Protein AF-A0A957LK06-F1 (afdb_monomer)

Nearest PDB structures (foldseek):
  6jx6-assembly1_A  TM=2.274E-01  e=1.875E+00  Homo sapiens
  8qz7-assembly1_A  TM=2.251E-01  e=4.698E+00  Homo sapiens
  8gl3-assembly1_A  TM=1.822E-01  e=8.809E+00  synthetic construct

Radius of gyration: 20.09 Å; Cα contacts (8 Å, |Δi|>4): 164; chains: 1; bounding box: 57×34×62 Å

pLDDT: mean 91.62, std 8.19, range [53.94, 98.5]

Structure (mmCIF, N/CA/C/O backbone):
data_AF-A0A957LK06-F1
#
_entry.id   AF-A0A957LK06-F1
#
loop_
_atom_site.group_PDB
_atom_site.id
_atom_site.type_symbol
_atom_site.label_atom_id
_atom_site.label_alt_id
_atom_site.label_comp_id
_atom_site.label_asym_id
_atom_site.label_entity_id
_atom_site.label_seq_id
_atom_site.pdbx_PDB_ins_code
_atom_site.Cartn_x
_atom_site.Cartn_y
_atom_site.Cartn_z
_atom_site.occupancy
_atom_site.B_iso_or_equiv
_atom_site.auth_seq_id
_atom_site.auth_comp_id
_atom_site.auth_asym_id
_atom_site.auth_atom_id
_atom_site.pdbx_PDB_model_num
ATOM 1 N N . MET A 1 1 ? 3.736 1.731 24.552 1.00 55.25 1 MET A N 1
ATOM 2 C CA . MET A 1 1 ? 2.521 2.516 24.231 1.00 55.25 1 MET A CA 1
ATOM 3 C C . MET A 1 1 ? 1.708 1.734 23.212 1.00 55.25 1 MET A C 1
ATOM 5 O O . MET A 1 1 ? 2.313 1.077 22.374 1.00 55.25 1 MET A O 1
ATOM 9 N N . ALA A 1 2 ? 0.376 1.736 23.305 1.00 77.50 2 ALA A N 1
ATOM 10 C CA . ALA A 1 2 ? -0.455 1.126 22.268 1.00 77.50 2 ALA A CA 1
ATOM 11 C C . ALA A 1 2 ? -0.318 1.947 20.977 1.00 77.50 2 ALA A C 1
ATOM 13 O O . ALA A 1 2 ? -0.427 3.169 21.031 1.00 77.50 2 ALA A O 1
ATOM 14 N N . LEU A 1 3 ? -0.066 1.285 19.845 1.00 84.38 3 LEU A N 1
ATOM 15 C CA . LEU A 1 3 ? -0.033 1.947 18.539 1.00 84.38 3 LEU A CA 1
ATOM 16 C C . LEU A 1 3 ? -1.357 2.670 18.274 1.00 84.38 3 LEU A C 1
ATOM 18 O O . LEU A 1 3 ? -2.426 2.168 18.636 1.00 84.38 3 LEU A O 1
ATOM 22 N N . SER A 1 4 ? -1.299 3.818 17.615 1.00 94.06 4 SER A N 1
ATOM 23 C CA . SER A 1 4 ? -2.460 4.507 17.058 1.00 94.06 4 SER A CA 1
ATOM 24 C C . SER A 1 4 ? -2.938 3.829 15.769 1.00 94.06 4 SER A C 1
ATOM 26 O O . SER A 1 4 ? -2.192 3.110 15.099 1.00 94.06 4 SER A O 1
ATOM 28 N N . ASN A 1 5 ? -4.199 4.052 15.389 1.00 95.38 5 ASN A N 1
ATOM 29 C CA . ASN A 1 5 ? -4.748 3.523 14.131 1.00 95.38 5 ASN A CA 1
ATOM 30 C C . ASN A 1 5 ? -3.987 4.048 12.911 1.00 95.38 5 ASN A C 1
ATOM 32 O O . ASN A 1 5 ? -3.728 3.308 11.971 1.00 95.38 5 ASN A O 1
ATOM 36 N N . LYS A 1 6 ? -3.552 5.306 12.965 1.00 95.50 6 LYS A N 1
ATOM 37 C CA . LYS A 1 6 ? -2.752 5.923 11.912 1.00 95.50 6 LYS A CA 1
ATOM 38 C C . LYS A 1 6 ? -1.372 5.280 11.765 1.00 95.50 6 LYS A C 1
ATOM 40 O O . LYS A 1 6 ? -0.919 5.078 10.643 1.00 95.50 6 LYS A O 1
ATOM 45 N N . GLU A 1 7 ? -0.710 4.932 12.867 1.00 96.31 7 GLU A N 1
ATOM 46 C CA . GLU A 1 7 ? 0.561 4.197 12.803 1.00 96.31 7 GLU A CA 1
ATOM 47 C C . GLU A 1 7 ? 0.365 2.783 12.244 1.00 96.31 7 GLU A C 1
ATOM 49 O O . GLU A 1 7 ? 1.199 2.316 11.475 1.00 96.31 7 GLU A O 1
ATOM 54 N N . ARG A 1 8 ? -0.753 2.114 12.569 1.00 96.81 8 ARG A N 1
ATOM 55 C CA . ARG A 1 8 ? -1.106 0.825 11.947 1.00 96.81 8 ARG A CA 1
ATOM 56 C C . ARG A 1 8 ? -1.308 0.963 10.440 1.00 96.81 8 ARG A C 1
ATOM 58 O O . ARG A 1 8 ? -0.746 0.170 9.697 1.00 96.81 8 ARG A O 1
ATOM 65 N N . VAL A 1 9 ? -2.047 1.981 9.996 1.00 97.69 9 VAL A N 1
ATOM 66 C CA . VAL A 1 9 ? -2.239 2.274 8.565 1.00 97.69 9 VAL A CA 1
ATOM 67 C C . VAL A 1 9 ? -0.904 2.560 7.874 1.00 97.69 9 VAL A C 1
ATOM 69 O O . VAL A 1 9 ? -0.673 2.033 6.792 1.00 97.69 9 VAL A O 1
ATOM 72 N N . GLY A 1 10 ? -0.003 3.312 8.514 1.00 97.19 10 GLY A N 1
ATOM 73 C CA . GLY A 1 10 ? 1.354 3.538 8.004 1.00 97.19 10 GLY A CA 1
ATOM 74 C C . GLY A 1 10 ? 2.096 2.226 7.751 1.00 97.19 10 GLY A C 1
ATOM 75 O O . GLY A 1 10 ? 2.516 1.972 6.630 1.00 97.19 10 GLY A O 1
ATOM 76 N N . ARG A 1 11 ? 2.122 1.329 8.746 1.00 97.75 11 ARG A N 1
ATOM 77 C CA . ARG A 1 11 ? 2.740 -0.001 8.601 1.00 97.75 11 ARG A CA 1
ATOM 78 C C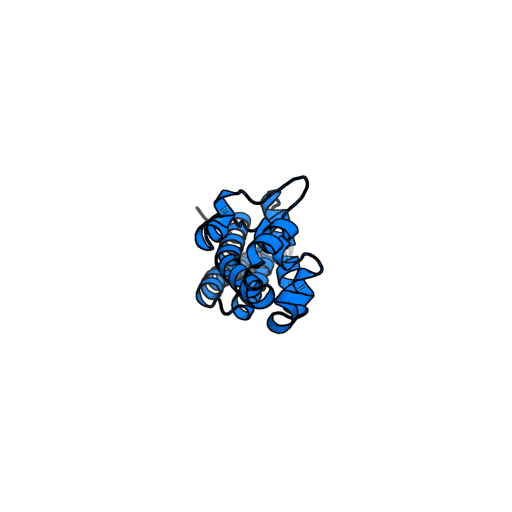 . ARG A 1 11 ? 2.123 -0.824 7.471 1.00 97.75 11 ARG A C 1
ATOM 80 O O . ARG A 1 11 ? 2.847 -1.499 6.752 1.00 97.75 11 ARG A O 1
ATOM 87 N N . VAL A 1 12 ? 0.800 -0.772 7.301 1.00 98.19 12 VAL A N 1
ATOM 88 C CA . VAL A 1 12 ? 0.122 -1.456 6.186 1.00 98.19 12 VAL A CA 1
ATOM 89 C C . VAL A 1 12 ? 0.590 -0.896 4.840 1.00 98.19 12 VAL A C 1
ATOM 91 O O . VAL A 1 12 ? 0.920 -1.668 3.943 1.00 98.19 12 VAL A O 1
ATOM 94 N N . ILE A 1 13 ? 0.652 0.431 4.697 1.00 97.94 13 ILE A N 1
ATOM 95 C CA . ILE A 1 13 ? 1.128 1.090 3.471 1.00 97.94 13 ILE A CA 1
ATOM 96 C C . ILE A 1 13 ? 2.588 0.722 3.187 1.00 97.94 13 ILE A C 1
ATOM 98 O O . ILE A 1 13 ? 2.926 0.456 2.031 1.00 97.94 13 ILE A O 1
ATOM 102 N N . ASP A 1 14 ? 3.431 0.657 4.217 1.00 97.19 1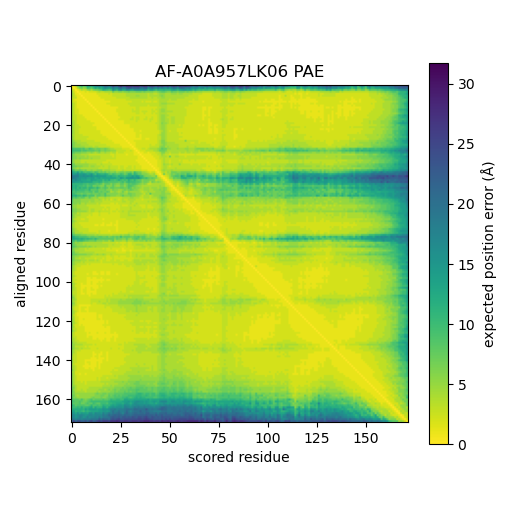4 ASP A N 1
ATOM 103 C CA . ASP A 1 14 ? 4.837 0.272 4.083 1.00 97.19 14 ASP A CA 1
ATOM 104 C C . ASP A 1 14 ? 4.960 -1.153 3.523 1.00 97.19 14 ASP A C 1
ATOM 106 O O . ASP A 1 14 ? 5.622 -1.352 2.505 1.00 97.19 14 ASP A O 1
ATOM 110 N N . ARG A 1 15 ? 4.230 -2.130 4.084 1.00 98.00 15 ARG A N 1
ATOM 111 C CA . ARG A 1 15 ? 4.237 -3.524 3.589 1.00 98.00 15 ARG A CA 1
ATOM 112 C C . ARG A 1 15 ? 3.702 -3.670 2.175 1.00 98.00 15 ARG A C 1
ATOM 114 O O . ARG A 1 15 ? 4.265 -4.408 1.370 1.00 98.00 15 ARG A O 1
ATOM 121 N N . VAL A 1 16 ? 2.638 -2.941 1.848 1.00 97.62 16 VAL A N 1
ATOM 122 C CA . VAL A 1 16 ? 2.119 -2.895 0.476 1.00 97.62 16 VAL A CA 1
ATOM 123 C C . VAL A 1 16 ? 3.177 -2.348 -0.477 1.00 97.62 16 VAL A C 1
ATOM 125 O O . VAL A 1 16 ? 3.375 -2.907 -1.550 1.00 97.62 16 VAL A O 1
ATOM 128 N N . THR A 1 17 ? 3.886 -1.291 -0.088 1.00 96.62 17 THR A N 1
ATOM 129 C CA . THR A 1 17 ? 4.923 -0.673 -0.924 1.00 96.62 17 THR A CA 1
ATOM 130 C C . THR A 1 17 ? 6.105 -1.619 -1.130 1.00 96.62 17 THR A C 1
ATOM 132 O O . THR A 1 17 ? 6.517 -1.827 -2.270 1.00 96.62 17 THR A O 1
ATOM 135 N N . GLU A 1 18 ? 6.594 -2.254 -0.062 1.00 96.06 18 GLU A N 1
ATOM 136 C CA . GLU A 1 18 ? 7.675 -3.249 -0.112 1.00 96.06 18 GLU A CA 1
ATOM 137 C C . GLU A 1 18 ? 7.376 -4.383 -1.105 1.00 96.06 18 GLU A C 1
ATOM 139 O O . GLU A 1 18 ? 8.256 -4.778 -1.870 1.00 96.06 18 GLU A O 1
ATOM 144 N N . ALA A 1 19 ? 6.131 -4.866 -1.148 1.00 96.88 19 ALA A N 1
ATOM 145 C CA . ALA A 1 19 ? 5.715 -5.914 -2.077 1.00 96.88 19 ALA A CA 1
ATOM 146 C C . ALA A 1 19 ? 5.423 -5.400 -3.500 1.00 96.88 19 ALA A C 1
ATOM 148 O O . ALA A 1 19 ? 5.703 -6.088 -4.488 1.00 96.88 19 ALA A O 1
ATOM 149 N N . LEU A 1 20 ? 4.855 -4.196 -3.633 1.00 96.25 20 LEU A N 1
ATOM 150 C CA . LEU A 1 20 ? 4.485 -3.624 -4.928 1.00 96.25 20 LEU A CA 1
ATOM 151 C C . LEU A 1 20 ? 5.698 -3.216 -5.757 1.00 96.25 20 LEU A C 1
ATOM 153 O O . LEU A 1 20 ? 5.688 -3.427 -6.965 1.00 96.25 20 LEU A O 1
ATOM 157 N N . VAL A 1 21 ? 6.740 -2.657 -5.146 1.00 96.06 21 VAL A N 1
ATOM 158 C CA . VAL A 1 21 ? 7.932 -2.181 -5.865 1.00 96.06 21 VAL A CA 1
ATOM 159 C C . VAL A 1 21 ? 8.558 -3.262 -6.767 1.00 96.06 21 VAL A C 1
ATOM 161 O O . VAL A 1 21 ? 8.643 -3.041 -7.981 1.00 96.06 21 VAL A O 1
ATOM 164 N N . PRO A 1 22 ? 8.948 -4.451 -6.262 1.00 95.62 22 PRO A N 1
ATOM 165 C CA . PRO A 1 22 ? 9.512 -5.500 -7.112 1.00 95.62 22 PRO A CA 1
ATOM 166 C C . PRO A 1 22 ? 8.488 -6.060 -8.110 1.00 95.62 22 PRO A C 1
ATOM 168 O O . PRO A 1 22 ? 8.855 -6.413 -9.233 1.00 95.62 22 PRO A O 1
ATOM 171 N N . PHE A 1 23 ? 7.202 -6.109 -7.740 1.00 96.12 23 PHE A N 1
ATOM 172 C CA . PHE A 1 23 ? 6.126 -6.513 -8.644 1.00 96.12 23 PHE A CA 1
ATOM 173 C C . PHE A 1 23 ? 6.026 -5.570 -9.853 1.00 96.12 23 PHE A C 1
ATOM 175 O O . PHE A 1 23 ? 6.066 -6.030 -10.993 1.00 96.12 23 PHE A O 1
ATOM 182 N N . ILE A 1 24 ? 5.970 -4.259 -9.616 1.00 95.44 24 ILE A N 1
ATOM 183 C CA . ILE A 1 24 ? 5.871 -3.222 -10.647 1.00 95.44 24 ILE A CA 1
ATOM 184 C C . ILE A 1 24 ? 7.070 -3.303 -11.592 1.00 95.44 24 ILE A C 1
ATOM 186 O O . ILE A 1 24 ? 6.876 -3.415 -12.801 1.00 95.44 24 ILE A O 1
ATOM 190 N N . ILE A 1 25 ? 8.299 -3.318 -11.063 1.00 94.56 25 ILE A N 1
ATOM 191 C CA . ILE A 1 25 ? 9.522 -3.380 -11.883 1.00 94.56 25 ILE A CA 1
ATOM 192 C C . ILE A 1 25 ? 9.500 -4.614 -12.793 1.00 94.56 25 ILE A C 1
ATOM 194 O O . ILE A 1 25 ? 9.776 -4.515 -13.993 1.00 94.56 25 ILE A O 1
ATOM 198 N N . ARG A 1 26 ? 9.108 -5.774 -12.251 1.00 95.06 26 ARG A N 1
ATOM 199 C CA . ARG A 1 26 ? 8.993 -7.023 -13.010 1.00 95.06 26 ARG A CA 1
ATOM 200 C C . ARG A 1 26 ? 7.962 -6.928 -14.134 1.00 95.06 26 ARG A C 1
ATOM 202 O O . ARG A 1 26 ? 8.264 -7.342 -15.254 1.00 95.06 26 ARG A O 1
ATOM 209 N N . GLU A 1 27 ? 6.760 -6.416 -13.865 1.00 94.75 27 GLU A N 1
ATOM 210 C CA . GLU A 1 27 ? 5.710 -6.318 -14.889 1.00 94.75 27 GLU A CA 1
ATOM 211 C C . GLU A 1 27 ? 6.063 -5.296 -15.978 1.00 94.75 27 GLU A C 1
ATOM 213 O O . GLU A 1 27 ? 5.935 -5.596 -17.166 1.00 94.75 27 GLU A O 1
ATOM 218 N N . TYR A 1 28 ? 6.610 -4.137 -15.602 1.00 94.19 28 TYR A N 1
ATOM 219 C CA . TYR A 1 28 ? 7.091 -3.138 -16.559 1.00 94.19 28 TYR A CA 1
ATOM 220 C C . TYR A 1 28 ? 8.184 -3.704 -17.468 1.00 94.19 28 TYR A C 1
ATOM 222 O O . TYR A 1 28 ? 8.134 -3.532 -18.688 1.00 94.19 28 TYR A O 1
ATOM 230 N N . ARG A 1 29 ? 9.154 -4.428 -16.898 1.00 93.94 29 ARG A N 1
ATOM 231 C CA . ARG A 1 29 ? 10.213 -5.102 -17.659 1.00 93.94 29 ARG A CA 1
ATOM 232 C C . ARG A 1 29 ? 9.648 -6.166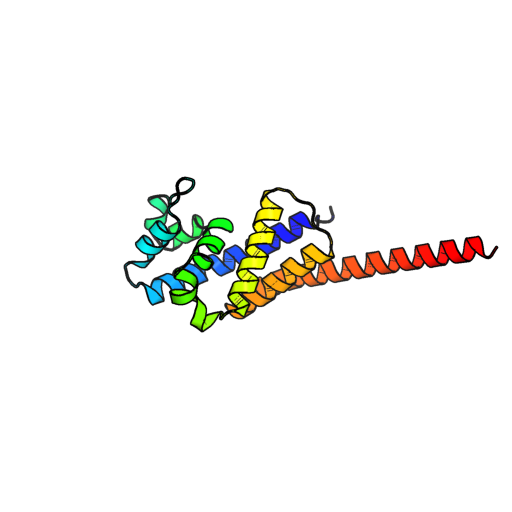 -18.599 1.00 93.94 29 ARG A C 1
ATOM 234 O O . ARG A 1 29 ? 10.123 -6.285 -19.727 1.00 93.94 29 ARG A O 1
ATOM 241 N N . LYS A 1 30 ? 8.634 -6.920 -18.166 1.00 94.25 30 LYS A N 1
ATOM 242 C CA . LYS A 1 30 ? 7.983 -7.952 -18.985 1.00 94.25 30 LYS A CA 1
ATOM 243 C C . LYS A 1 30 ? 7.308 -7.359 -20.225 1.00 94.25 30 LYS A C 1
ATOM 245 O O . LYS A 1 30 ? 7.428 -7.940 -21.299 1.00 94.25 30 LYS A O 1
ATOM 250 N N . VAL A 1 31 ? 6.626 -6.221 -20.088 1.00 93.62 31 VAL A N 1
ATOM 251 C CA . VAL A 1 31 ? 5.871 -5.592 -21.187 1.00 93.62 31 VAL A CA 1
ATOM 252 C C . VAL A 1 31 ? 6.761 -4.726 -22.085 1.00 93.62 31 VAL A C 1
ATOM 254 O O . VAL A 1 31 ? 6.658 -4.792 -23.308 1.00 93.62 31 VAL A O 1
ATOM 257 N N . HIS A 1 32 ? 7.666 -3.932 -21.507 1.00 91.81 32 HIS A N 1
ATOM 258 C CA . HIS A 1 32 ? 8.445 -2.931 -22.249 1.00 91.81 32 HIS A CA 1
ATOM 259 C C . HIS A 1 32 ? 9.892 -3.349 -22.559 1.00 91.81 32 HIS A C 1
ATOM 261 O O . HIS A 1 32 ? 10.609 -2.633 -23.272 1.00 91.81 32 HIS A O 1
ATOM 267 N N . GLY A 1 33 ? 10.342 -4.506 -22.065 1.00 92.31 33 GLY A N 1
ATOM 268 C CA . GLY A 1 33 ? 11.677 -5.037 -22.328 1.00 92.31 33 GLY A CA 1
ATOM 269 C C . GLY A 1 33 ? 12.763 -4.079 -21.846 1.00 92.31 33 GLY A C 1
ATOM 270 O O . GLY A 1 33 ? 12.749 -3.653 -20.700 1.00 92.31 33 GLY A O 1
ATOM 271 N N . LYS A 1 34 ? 13.702 -3.706 -22.725 1.00 90.25 34 LYS A N 1
ATOM 272 C CA . LYS A 1 34 ? 14.830 -2.814 -22.386 1.00 90.25 34 LYS A CA 1
ATOM 273 C C . LYS A 1 34 ? 14.422 -1.364 -22.087 1.00 90.25 34 LYS A C 1
ATOM 275 O O . LYS A 1 34 ? 15.171 -0.673 -21.412 1.00 90.25 34 LYS A O 1
ATOM 280 N N . ARG A 1 35 ? 13.252 -0.919 -22.559 1.00 91.00 35 ARG A N 1
ATOM 281 C CA . ARG A 1 35 ? 12.768 0.470 -22.413 1.00 91.00 35 ARG A CA 1
ATOM 282 C C . ARG A 1 35 ? 11.977 0.710 -21.129 1.00 91.00 35 ARG A C 1
ATOM 284 O O . ARG A 1 35 ? 11.424 1.784 -20.941 1.00 91.00 35 ARG A O 1
ATOM 291 N N . TYR A 1 36 ? 11.864 -0.293 -20.261 1.00 91.56 36 TYR A N 1
ATOM 292 C CA . TYR A 1 36 ? 11.000 -0.205 -19.086 1.00 91.56 36 TYR A CA 1
ATOM 293 C C . TYR A 1 36 ? 11.375 0.958 -18.151 1.00 91.56 36 TYR A C 1
ATOM 295 O O . TYR A 1 36 ? 10.478 1.614 -17.635 1.00 91.56 36 TYR A O 1
ATOM 303 N N . MET A 1 37 ? 12.671 1.258 -18.000 1.00 89.75 37 MET A N 1
ATOM 304 C CA . MET A 1 37 ? 13.157 2.404 -17.220 1.00 89.75 37 MET A CA 1
ATOM 305 C C . MET A 1 37 ? 12.680 3.738 -17.799 1.00 89.75 37 MET A C 1
ATOM 307 O O . MET A 1 37 ? 12.162 4.567 -17.057 1.00 89.75 37 MET A O 1
ATOM 311 N N . ASP A 1 38 ? 12.786 3.915 -19.119 1.00 89.62 38 ASP A N 1
ATOM 312 C CA . ASP A 1 38 ? 12.336 5.135 -19.799 1.00 89.62 38 ASP A CA 1
ATOM 313 C C . ASP A 1 38 ? 10.822 5.324 -19.639 1.00 89.62 38 ASP A C 1
ATOM 315 O O . ASP A 1 38 ? 10.344 6.431 -19.407 1.00 89.62 38 ASP A O 1
ATOM 319 N N . VAL A 1 39 ? 10.050 4.232 -19.715 1.00 90.25 39 VAL A N 1
ATOM 320 C CA . VAL A 1 39 ? 8.592 4.276 -19.524 1.00 90.25 39 VAL A CA 1
ATOM 321 C C . VAL A 1 39 ? 8.233 4.602 -18.073 1.00 90.25 39 VAL A C 1
ATOM 323 O O . VAL A 1 39 ? 7.303 5.373 -17.844 1.00 90.25 39 VAL A O 1
ATOM 326 N N . ILE A 1 40 ? 8.949 4.047 -17.089 1.00 90.31 40 ILE A N 1
ATOM 327 C CA . ILE A 1 40 ? 8.760 4.374 -15.665 1.00 90.31 40 ILE A CA 1
ATOM 328 C C . ILE A 1 40 ? 9.051 5.852 -15.419 1.00 90.31 40 ILE A C 1
ATOM 330 O O . ILE A 1 40 ? 8.233 6.530 -14.801 1.00 90.31 40 ILE A O 1
ATOM 334 N N . GLU A 1 41 ? 10.167 6.362 -15.942 1.00 88.94 41 GLU A N 1
ATOM 335 C CA . GLU A 1 41 ? 10.515 7.777 -15.849 1.00 88.94 41 GLU A CA 1
ATOM 336 C C . GLU A 1 41 ? 9.429 8.653 -16.469 1.00 88.94 41 GLU A C 1
ATOM 338 O O . GLU A 1 41 ? 8.877 9.484 -15.765 1.00 88.94 41 GLU A O 1
ATOM 343 N N . GLN A 1 42 ? 9.051 8.426 -17.730 1.00 88.44 42 GLN A N 1
ATOM 344 C CA . GLN A 1 42 ? 7.999 9.201 -18.404 1.00 88.44 42 GLN A CA 1
ATOM 345 C C . GLN A 1 42 ? 6.652 9.121 -17.678 1.00 88.44 42 GLN A C 1
ATOM 347 O O . GLN A 1 42 ? 5.879 10.075 -17.668 1.00 88.44 42 GLN A O 1
ATOM 352 N N . THR A 1 43 ? 6.351 7.973 -17.065 1.00 86.94 43 THR A N 1
ATOM 353 C CA . THR A 1 43 ? 5.118 7.792 -16.293 1.00 86.94 43 THR A CA 1
ATOM 354 C C . THR A 1 43 ? 5.158 8.583 -14.992 1.00 86.94 43 THR A C 1
ATOM 356 O O . THR A 1 43 ? 4.111 9.051 -14.556 1.00 86.94 43 THR A O 1
ATOM 359 N N . LEU A 1 44 ? 6.321 8.737 -14.362 1.00 87.12 44 LEU A N 1
ATOM 360 C CA . LEU A 1 44 ? 6.480 9.492 -13.119 1.00 87.12 44 LEU A CA 1
ATOM 361 C C . LEU A 1 44 ? 6.786 10.971 -13.343 1.00 87.12 44 LEU A C 1
ATOM 363 O O . LEU A 1 44 ? 6.546 11.762 -12.433 1.00 87.12 44 LEU A O 1
ATOM 367 N N . ASP A 1 45 ? 7.262 11.334 -14.532 1.00 83.62 45 ASP A N 1
ATOM 368 C CA . ASP A 1 45 ? 7.637 12.693 -14.880 1.00 83.62 45 ASP A CA 1
ATOM 369 C C . ASP A 1 45 ? 6.418 13.617 -14.785 1.00 83.62 45 ASP A C 1
ATOM 371 O O . ASP A 1 45 ? 5.368 13.434 -15.415 1.00 83.62 45 ASP A O 1
ATOM 375 N N . THR A 1 46 ? 6.531 14.577 -13.880 1.00 76.88 46 THR A N 1
ATOM 376 C CA . THR A 1 46 ? 5.534 15.596 -13.589 1.00 76.88 46 THR A CA 1
ATOM 377 C C . THR A 1 46 ? 6.234 16.877 -13.189 1.00 76.88 46 THR A C 1
ATOM 379 O O . THR A 1 46 ? 7.350 16.860 -12.681 1.00 76.88 46 THR A O 1
ATOM 382 N N . ASN A 1 47 ? 5.513 17.995 -13.259 1.00 66.81 47 ASN A N 1
ATOM 383 C CA . ASN A 1 47 ? 6.017 19.285 -12.778 1.00 66.81 47 ASN A CA 1
ATOM 384 C C . ASN A 1 47 ? 6.478 19.274 -11.304 1.00 66.81 47 ASN A C 1
ATOM 386 O O . ASN A 1 47 ? 7.206 20.172 -10.897 1.00 66.81 47 ASN A O 1
ATOM 390 N N . ALA A 1 48 ? 6.029 18.306 -10.497 1.00 64.12 48 ALA A N 1
ATOM 391 C CA . ALA A 1 48 ? 6.330 18.214 -9.069 1.00 64.12 48 ALA A CA 1
ATOM 392 C C . ALA A 1 48 ? 7.318 17.089 -8.708 1.00 64.12 48 ALA A C 1
ATOM 394 O O . ALA A 1 48 ? 7.831 17.069 -7.591 1.00 64.12 48 ALA A O 1
ATOM 395 N N . TYR A 1 49 ? 7.563 16.139 -9.611 1.00 75.69 49 TYR A N 1
ATOM 396 C CA . TYR A 1 49 ? 8.384 14.963 -9.346 1.00 75.69 49 TYR A CA 1
ATOM 397 C C . TYR A 1 49 ? 8.993 14.438 -10.644 1.00 75.69 49 TYR A C 1
ATOM 399 O O . TYR A 1 49 ? 8.271 14.193 -11.608 1.00 75.69 49 TYR A O 1
ATOM 407 N N . GLY A 1 50 ? 10.305 14.218 -10.622 1.00 74.75 50 GLY A N 1
ATOM 408 C CA . GLY A 1 50 ? 11.056 13.550 -11.677 1.00 74.75 50 GLY A CA 1
ATOM 409 C C . GLY A 1 50 ? 11.943 12.470 -11.070 1.00 74.75 50 GLY A C 1
ATOM 410 O O . GLY A 1 50 ? 12.440 12.615 -9.949 1.00 74.75 50 GLY A O 1
ATOM 411 N N . LEU A 1 51 ? 12.129 11.372 -11.800 1.00 83.25 51 LEU A N 1
ATOM 412 C CA . LEU A 1 51 ? 12.929 10.252 -11.322 1.00 83.25 51 LEU A CA 1
ATOM 413 C C . LEU A 1 51 ? 14.420 10.658 -11.265 1.00 83.25 51 LEU A C 1
ATOM 415 O O . LEU A 1 51 ? 14.971 11.077 -12.286 1.00 83.25 51 LEU A O 1
ATOM 419 N N . PRO A 1 52 ? 15.113 10.530 -10.115 1.00 83.69 52 PRO A N 1
ATOM 420 C CA . PRO A 1 52 ? 16.527 10.884 -10.022 1.00 83.69 52 PRO A CA 1
ATOM 421 C C . PRO A 1 52 ? 17.383 10.062 -10.991 1.00 83.69 52 PRO A C 1
ATOM 423 O O . PRO A 1 52 ? 17.180 8.858 -11.129 1.00 83.69 52 PRO A O 1
ATOM 426 N N . ALA A 1 53 ? 18.415 10.665 -11.591 1.00 82.00 53 ALA A N 1
ATOM 427 C CA . ALA A 1 53 ? 19.308 9.954 -12.515 1.00 82.00 53 ALA A CA 1
ATOM 428 C C . ALA A 1 53 ? 19.942 8.695 -11.887 1.00 82.00 53 ALA A C 1
ATOM 430 O O . ALA A 1 53 ? 20.098 7.677 -12.559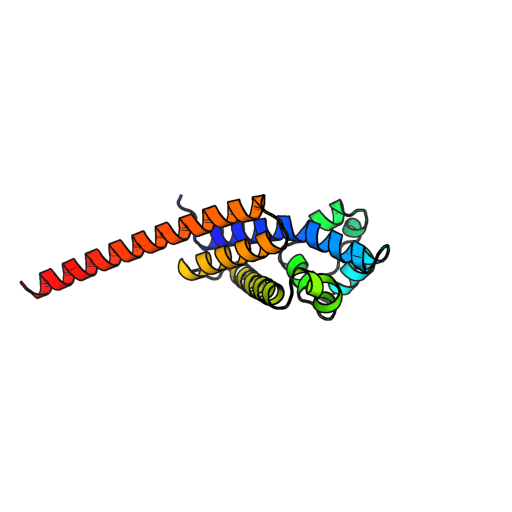 1.00 82.00 53 ALA A O 1
ATOM 431 N N . ALA A 1 54 ? 20.232 8.735 -10.580 1.00 83.81 54 ALA A N 1
ATOM 432 C CA . ALA A 1 54 ? 20.756 7.596 -9.826 1.00 83.81 54 ALA A CA 1
ATOM 433 C C . ALA A 1 54 ? 19.795 6.391 -9.787 1.00 83.81 54 ALA A C 1
ATOM 435 O O . ALA A 1 54 ? 20.258 5.254 -9.740 1.00 83.81 54 ALA A O 1
ATOM 436 N N . ALA A 1 55 ? 18.476 6.612 -9.864 1.00 83.38 55 ALA A N 1
ATOM 437 C CA . ALA A 1 55 ? 17.474 5.545 -9.881 1.00 83.38 55 ALA A CA 1
ATOM 438 C C . ALA A 1 55 ? 17.601 4.643 -11.119 1.00 83.38 55 ALA A C 1
ATOM 440 O O . ALA A 1 55 ? 17.247 3.471 -11.073 1.00 83.38 55 ALA A O 1
ATOM 441 N N . LYS A 1 56 ? 18.136 5.175 -12.225 1.00 82.44 56 LYS A N 1
ATOM 442 C CA . LYS A 1 56 ? 18.290 4.444 -13.491 1.00 82.44 56 LYS A CA 1
ATOM 443 C C . LYS A 1 56 ? 19.510 3.524 -13.519 1.00 82.44 56 LYS A C 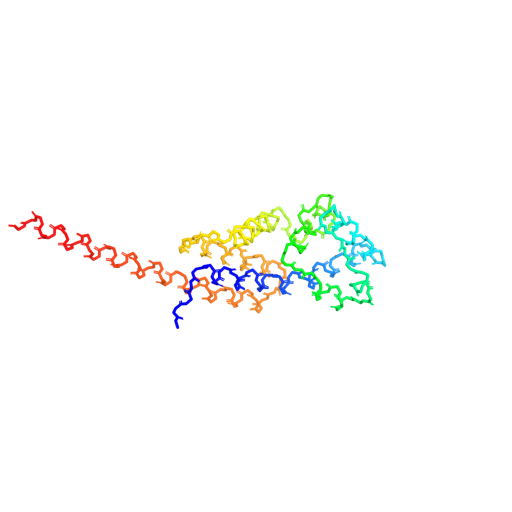1
ATOM 445 O O . LYS A 1 56 ? 19.677 2.774 -14.476 1.00 82.44 56 LYS A O 1
ATOM 450 N N . ALA A 1 57 ? 20.377 3.593 -12.506 1.00 85.06 57 ALA A N 1
ATOM 451 C CA . ALA A 1 57 ? 21.619 2.825 -12.480 1.00 85.06 57 ALA A CA 1
ATOM 452 C C . ALA A 1 57 ? 21.373 1.311 -12.369 1.00 85.06 57 ALA A C 1
ATOM 454 O O . ALA A 1 57 ? 22.132 0.521 -12.929 1.00 85.06 57 ALA A O 1
ATOM 455 N N . SER A 1 58 ? 20.323 0.899 -11.653 1.00 88.06 58 SER A N 1
ATOM 456 C CA . SER A 1 58 ? 19.948 -0.506 -11.480 1.00 88.06 58 SER A CA 1
ATOM 457 C C . SER A 1 58 ? 18.512 -0.648 -10.971 1.00 88.06 58 SER A C 1
ATOM 459 O O . SER A 1 58 ? 17.948 0.290 -10.410 1.00 88.06 58 SER A O 1
ATOM 461 N N . ASP A 1 59 ? 17.935 -1.845 -11.098 1.00 87.50 59 ASP A N 1
ATOM 462 C CA . ASP A 1 59 ? 16.635 -2.191 -10.504 1.00 87.50 59 ASP A CA 1
ATOM 463 C C . ASP A 1 59 ? 16.634 -1.974 -8.985 1.00 87.50 59 ASP A C 1
ATOM 465 O O . ASP A 1 59 ? 15.626 -1.566 -8.420 1.00 87.50 59 ASP A O 1
ATOM 469 N N . GLU A 1 60 ? 17.770 -2.205 -8.323 1.00 89.38 60 GLU A N 1
ATOM 470 C CA . GLU A 1 60 ? 17.915 -1.979 -6.884 1.00 89.38 60 GLU A CA 1
ATOM 471 C C . GLU A 1 60 ? 17.902 -0.484 -6.539 1.00 89.38 60 GLU A C 1
ATOM 473 O O . GLU A 1 60 ? 17.271 -0.077 -5.564 1.00 89.38 60 GLU A O 1
ATOM 478 N N . ALA A 1 61 ? 18.571 0.347 -7.345 1.00 89.12 61 ALA A N 1
ATOM 479 C CA . ALA A 1 61 ? 18.530 1.793 -7.176 1.00 89.12 61 ALA A CA 1
ATOM 480 C C . ALA A 1 61 ? 17.110 2.322 -7.401 1.00 89.12 61 ALA A C 1
ATOM 482 O O . ALA A 1 61 ? 16.614 3.093 -6.582 1.00 89.12 61 ALA A O 1
ATOM 483 N N . LEU A 1 62 ? 16.426 1.843 -8.444 1.00 89.81 62 LEU A N 1
ATOM 484 C CA . LEU A 1 62 ? 15.029 2.179 -8.692 1.00 89.81 62 LEU A CA 1
ATOM 485 C C . LEU A 1 62 ? 14.147 1.766 -7.510 1.00 89.81 62 LEU A C 1
ATOM 487 O O . LEU A 1 62 ? 13.401 2.594 -6.990 1.00 89.81 62 LEU A O 1
ATOM 491 N N . ALA A 1 63 ? 14.274 0.526 -7.038 1.00 90.50 63 ALA A N 1
ATOM 492 C CA . ALA A 1 63 ? 13.481 0.013 -5.928 1.00 90.50 63 ALA A CA 1
ATOM 493 C C . ALA A 1 63 ? 13.641 0.849 -4.649 1.00 90.50 63 ALA A C 1
ATOM 495 O O . ALA A 1 63 ? 12.662 1.086 -3.953 1.00 90.50 63 ALA A O 1
ATOM 496 N N . LYS A 1 64 ? 14.848 1.359 -4.370 1.00 90.44 64 LYS A N 1
ATOM 497 C CA . LYS A 1 64 ? 15.108 2.249 -3.223 1.00 90.44 64 LYS A CA 1
ATOM 498 C C . LYS A 1 64 ? 14.510 3.648 -3.381 1.00 90.44 64 LYS A C 1
ATOM 500 O O . LYS A 1 64 ? 14.309 4.331 -2.383 1.00 90.44 64 LYS A O 1
ATOM 505 N N . THR A 1 65 ? 14.269 4.094 -4.612 1.00 89.31 65 THR A N 1
ATOM 506 C CA . THR A 1 65 ? 13.691 5.421 -4.886 1.00 89.31 65 THR A CA 1
ATOM 507 C C . THR A 1 65 ? 12.170 5.428 -4.950 1.00 89.31 65 THR A C 1
ATOM 509 O O . THR A 1 65 ? 11.565 6.480 -4.744 1.00 89.31 65 THR A O 1
ATOM 512 N N . LEU A 1 66 ? 11.549 4.282 -5.242 1.00 90.94 66 LEU A N 1
ATOM 513 C CA . LEU A 1 66 ? 10.101 4.175 -5.340 1.00 90.94 66 LEU A CA 1
ATOM 514 C C . LEU A 1 66 ? 9.472 4.154 -3.946 1.00 90.94 66 LEU A C 1
ATOM 516 O O . LEU A 1 66 ? 9.628 3.206 -3.183 1.00 90.94 66 LEU A O 1
ATOM 520 N N . ASP A 1 67 ? 8.721 5.208 -3.642 1.00 92.06 67 ASP A N 1
ATOM 521 C CA . ASP A 1 67 ? 7.894 5.301 -2.445 1.00 92.06 67 ASP A CA 1
ATOM 522 C C . ASP A 1 67 ? 6.456 4.820 -2.719 1.00 92.06 67 ASP A C 1
ATOM 524 O O . ASP A 1 67 ? 6.086 4.463 -3.846 1.00 92.06 67 ASP A O 1
ATOM 528 N N . ALA A 1 68 ? 5.610 4.842 -1.686 1.00 92.94 68 ALA A N 1
ATOM 529 C CA . ALA A 1 68 ? 4.205 4.457 -1.802 1.00 92.94 68 ALA A CA 1
ATOM 530 C C . ALA A 1 68 ? 3.462 5.276 -2.874 1.00 92.94 68 ALA A C 1
ATOM 532 O O . ALA A 1 68 ? 2.697 4.724 -3.665 1.00 92.94 68 ALA A O 1
ATOM 533 N N . GLN A 1 69 ? 3.699 6.595 -2.938 1.00 92.75 69 GLN A N 1
ATOM 534 C CA . GLN A 1 69 ? 3.018 7.470 -3.899 1.00 92.75 69 GLN A CA 1
ATOM 535 C C . GLN A 1 69 ? 3.391 7.116 -5.336 1.00 92.75 69 GLN A C 1
ATOM 537 O O . GLN A 1 69 ? 2.512 6.961 -6.185 1.00 92.75 69 GLN A O 1
ATOM 542 N N . SER A 1 70 ? 4.689 6.994 -5.604 1.00 92.38 70 SER A N 1
ATOM 543 C CA . SER A 1 70 ? 5.217 6.685 -6.930 1.00 92.38 70 SER A CA 1
ATOM 544 C C . SER A 1 70 ? 4.758 5.303 -7.380 1.00 92.38 70 SER A C 1
ATOM 546 O O . SER A 1 70 ? 4.312 5.148 -8.514 1.00 92.38 70 SER A O 1
ATOM 548 N N . SER A 1 71 ? 4.753 4.326 -6.469 1.00 94.06 71 SER A N 1
ATOM 549 C CA . SER A 1 71 ? 4.270 2.967 -6.735 1.00 94.06 71 SER A CA 1
ATOM 550 C C . SER A 1 71 ? 2.797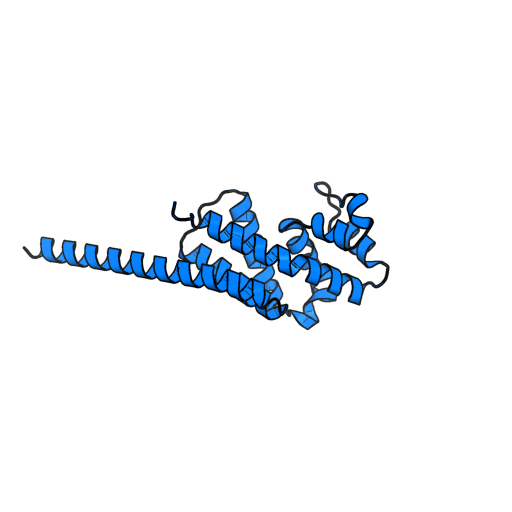 2.952 -7.155 1.00 94.06 71 SER A C 1
ATOM 552 O O . SER A 1 71 ? 2.454 2.395 -8.199 1.00 94.06 71 SER A O 1
ATOM 554 N N . PHE A 1 72 ? 1.918 3.632 -6.411 1.00 95.12 72 PHE A N 1
ATOM 555 C CA . PHE A 1 72 ? 0.505 3.726 -6.787 1.00 95.12 72 PHE A CA 1
ATOM 556 C C . PHE A 1 72 ? 0.288 4.511 -8.086 1.00 95.12 72 PHE A C 1
ATOM 558 O O . PHE A 1 72 ? -0.550 4.124 -8.901 1.00 95.12 72 PHE A O 1
ATOM 565 N N . ASN A 1 73 ? 1.053 5.581 -8.316 1.00 92.69 73 ASN A N 1
ATOM 566 C CA . ASN A 1 73 ? 0.974 6.364 -9.548 1.00 92.69 73 ASN A CA 1
ATOM 567 C C . ASN A 1 73 ? 1.372 5.547 -10.784 1.00 92.69 73 ASN A C 1
ATOM 569 O O . ASN A 1 73 ? 0.684 5.631 -11.800 1.00 92.69 73 ASN A O 1
ATOM 573 N N . LEU A 1 74 ? 2.439 4.745 -10.700 1.00 92.69 74 LEU A N 1
ATOM 574 C CA . LEU A 1 74 ? 2.847 3.842 -11.782 1.00 92.69 74 LEU A CA 1
ATOM 575 C C . LEU A 1 74 ? 1.723 2.870 -12.148 1.00 92.69 74 LEU A C 1
ATOM 577 O O . LEU A 1 74 ? 1.461 2.634 -13.323 1.00 92.69 74 LEU A O 1
ATOM 581 N N . MET A 1 75 ? 1.013 2.346 -11.149 1.00 94.06 75 MET A N 1
ATOM 582 C CA . MET A 1 75 ? -0.092 1.423 -11.396 1.00 94.06 75 MET A CA 1
ATOM 583 C C . MET A 1 75 ? -1.336 2.118 -11.960 1.00 94.06 75 MET A C 1
ATOM 585 O O . MET A 1 75 ? -1.928 1.629 -12.918 1.00 94.06 75 MET A O 1
ATOM 589 N N . LEU A 1 76 ? -1.766 3.237 -11.369 1.00 92.88 76 LEU A N 1
ATOM 590 C CA . LEU A 1 76 ? -3.069 3.853 -11.658 1.00 92.88 76 LEU A CA 1
ATOM 591 C C . LEU A 1 76 ? -3.083 4.769 -12.884 1.00 92.88 76 LEU A C 1
ATOM 593 O O . LEU A 1 76 ? -4.172 5.112 -13.360 1.00 92.88 76 LEU A O 1
ATOM 597 N N . ARG A 1 77 ? -1.920 5.184 -13.398 1.00 86.62 77 ARG A N 1
ATOM 598 C CA . ARG A 1 77 ? -1.864 6.029 -14.593 1.00 86.62 77 ARG A CA 1
ATOM 599 C C . ARG A 1 77 ? -2.407 5.299 -15.821 1.00 86.62 77 ARG A C 1
ATOM 601 O O . ARG A 1 77 ? -2.275 4.087 -15.993 1.00 86.62 77 ARG A O 1
ATOM 608 N N . HIS A 1 78 ? -3.074 6.077 -16.666 1.00 77.69 78 HIS A N 1
ATOM 609 C CA . HIS A 1 78 ? -3.522 5.632 -17.977 1.00 77.69 78 HIS A CA 1
ATOM 610 C C . HIS A 1 78 ? -2.453 5.968 -19.024 1.00 77.69 78 HIS A C 1
ATOM 612 O O . HIS A 1 78 ? -1.946 7.093 -18.998 1.00 77.69 78 HIS A O 1
ATOM 618 N N . PRO A 1 79 ? -2.143 5.052 -19.965 1.00 81.12 79 PRO A N 1
ATOM 619 C CA . PRO A 1 79 ? -2.769 3.741 -20.214 1.00 81.12 79 PRO A CA 1
ATOM 620 C C . PRO A 1 79 ? -2.159 2.534 -19.455 1.00 81.12 79 PRO A C 1
ATOM 622 O O . PRO A 1 79 ? -2.602 1.404 -19.662 1.00 81.12 79 PRO A O 1
ATOM 625 N N . GLN A 1 80 ? -1.197 2.753 -18.557 1.00 83.88 80 GLN A N 1
ATOM 626 C CA . GLN A 1 80 ? -0.331 1.741 -17.934 1.00 83.88 80 GLN A CA 1
ATOM 627 C C . GLN A 1 80 ? -1.104 0.608 -17.250 1.00 83.88 80 GLN A C 1
ATOM 629 O O . GLN A 1 80 ? -0.740 -0.554 -17.420 1.00 83.88 80 GLN A O 1
ATOM 634 N N . TRP A 1 81 ? -2.205 0.908 -16.546 1.00 91.88 81 TRP A N 1
ATOM 635 C CA . TRP A 1 81 ? -3.033 -0.142 -15.937 1.00 91.88 81 TRP A CA 1
ATOM 636 C C . TRP A 1 81 ? -3.462 -1.204 -16.950 1.00 91.88 81 TRP A C 1
ATOM 638 O O . TRP A 1 81 ? -3.290 -2.404 -16.726 1.00 91.88 81 TRP A O 1
ATOM 648 N N . ARG A 1 82 ? -4.037 -0.745 -18.066 1.00 90.94 82 ARG A N 1
ATOM 649 C CA . ARG A 1 82 ? -4.617 -1.618 -19.083 1.00 90.94 82 ARG A CA 1
ATOM 650 C C . ARG A 1 82 ? -3.538 -2.471 -19.744 1.00 90.94 82 ARG A C 1
ATOM 652 O O . ARG A 1 82 ? -3.776 -3.640 -20.008 1.00 90.94 82 ARG A O 1
ATOM 659 N N . ASP A 1 83 ? -2.377 -1.876 -19.984 1.00 90.81 83 ASP A N 1
ATOM 660 C CA . ASP A 1 83 ? -1.324 -2.495 -20.783 1.00 90.81 83 ASP A CA 1
ATOM 661 C C . ASP A 1 83 ? -0.421 -3.426 -19.950 1.00 90.81 83 ASP A C 1
ATOM 663 O O . ASP A 1 83 ? 0.159 -4.361 -20.495 1.00 90.81 83 ASP A O 1
ATOM 667 N N . ILE A 1 84 ? -0.303 -3.190 -18.635 1.00 93.25 84 ILE A N 1
ATOM 668 C CA . ILE A 1 84 ? 0.655 -3.893 -17.763 1.00 93.25 84 ILE A CA 1
ATOM 669 C C . ILE A 1 84 ? -0.035 -4.793 -16.733 1.00 93.25 84 ILE A C 1
ATOM 671 O O . ILE A 1 84 ? 0.418 -5.910 -16.480 1.00 93.25 84 ILE A O 1
ATOM 675 N N . PHE A 1 85 ? -1.124 -4.326 -16.119 1.00 95.19 85 PHE A N 1
ATOM 676 C CA . PHE A 1 85 ? -1.683 -4.950 -14.913 1.00 95.19 85 PHE A CA 1
ATOM 677 C C . PHE A 1 85 ? -3.037 -5.630 -15.131 1.00 95.19 85 PHE A C 1
ATOM 679 O O . PHE A 1 85 ? -3.407 -6.497 -14.337 1.00 95.19 85 PHE A O 1
ATOM 686 N N . GLN A 1 86 ? -3.765 -5.282 -16.195 1.00 93.19 86 GLN A N 1
ATOM 687 C CA . GLN A 1 86 ? -5.127 -5.760 -16.446 1.00 93.19 86 GLN A CA 1
ATOM 688 C C . GLN A 1 86 ? -5.240 -7.287 -16.466 1.00 93.19 86 GLN A C 1
ATOM 690 O O . GLN A 1 86 ? -6.131 -7.822 -15.813 1.00 93.19 86 GLN A O 1
ATOM 695 N N . ASP A 1 87 ? -4.329 -7.982 -17.147 1.00 92.69 87 ASP A N 1
ATOM 696 C CA . ASP A 1 87 ? -4.390 -9.443 -17.280 1.00 92.69 87 ASP A CA 1
ATOM 697 C C . ASP A 1 87 ? -4.199 -10.173 -15.944 1.00 92.69 87 ASP A C 1
ATOM 699 O O . ASP A 1 87 ? -4.732 -11.263 -15.748 1.00 92.69 87 ASP A O 1
ATOM 703 N N . LYS A 1 88 ? -3.439 -9.584 -15.013 1.00 92.19 88 LYS A N 1
ATOM 704 C CA . LYS A 1 88 ? -3.126 -10.205 -13.716 1.00 92.19 88 LYS A CA 1
ATOM 705 C C . LYS A 1 88 ? -4.070 -9.781 -12.603 1.00 92.19 88 LYS A C 1
ATOM 707 O O . LYS A 1 88 ? -4.447 -10.601 -11.775 1.00 92.19 88 LYS A O 1
ATOM 712 N N . LEU A 1 89 ? -4.403 -8.494 -12.548 1.00 94.69 89 LEU A N 1
ATOM 713 C CA . LEU A 1 89 ? -5.128 -7.891 -11.430 1.00 94.69 89 LEU A CA 1
ATOM 714 C C . LEU A 1 89 ? -6.589 -7.570 -11.769 1.00 94.69 89 LEU A C 1
ATOM 716 O O . LEU A 1 89 ? -7.415 -7.428 -10.865 1.00 94.69 89 LEU A O 1
ATOM 720 N N . GLY A 1 90 ? -6.930 -7.460 -13.054 1.00 95.31 90 GLY A N 1
ATOM 721 C CA . GLY A 1 90 ? -8.280 -7.148 -13.516 1.00 95.31 90 GLY A CA 1
ATOM 722 C C . GLY A 1 90 ? -8.852 -5.851 -12.934 1.00 95.31 90 GLY A C 1
ATOM 723 O O . GLY A 1 90 ? -8.160 -5.016 -12.355 1.00 95.31 90 GLY A O 1
ATOM 724 N N . HIS A 1 91 ? -10.163 -5.664 -13.056 1.00 94.69 91 HIS A N 1
ATOM 725 C CA . HIS A 1 91 ? -10.811 -4.458 -12.528 1.00 94.69 91 HIS A CA 1
ATOM 726 C C . HIS A 1 91 ? -10.836 -4.410 -10.994 1.00 94.69 91 HIS A C 1
ATOM 728 O O . HIS A 1 91 ? -10.753 -3.328 -10.416 1.00 94.69 91 HIS A O 1
ATOM 734 N N . ILE A 1 92 ? -10.906 -5.570 -10.334 1.00 96.44 92 ILE A N 1
ATOM 735 C CA . ILE A 1 92 ? -10.946 -5.668 -8.869 1.00 96.44 92 ILE A CA 1
ATOM 736 C C . ILE A 1 92 ? -9.634 -5.172 -8.259 1.00 96.44 92 ILE A C 1
ATOM 738 O O . ILE A 1 92 ? -9.660 -4.327 -7.365 1.00 96.44 92 ILE A O 1
ATOM 742 N N . GLY A 1 93 ? -8.489 -5.622 -8.780 1.00 96.69 93 GLY A N 1
ATOM 743 C CA . GLY A 1 93 ? -7.195 -5.166 -8.287 1.00 96.69 93 GLY A CA 1
ATOM 744 C C . GLY A 1 93 ? -7.006 -3.664 -8.488 1.00 96.69 93 GLY A C 1
ATOM 745 O O . GLY A 1 93 ? -6.484 -2.996 -7.599 1.00 96.69 93 GLY A O 1
ATOM 746 N N . ARG A 1 94 ? -7.522 -3.093 -9.588 1.00 96.25 94 ARG A N 1
ATOM 747 C CA . ARG A 1 94 ? -7.497 -1.635 -9.802 1.00 96.25 94 ARG A CA 1
ATOM 748 C C . ARG A 1 94 ? -8.245 -0.891 -8.704 1.00 96.25 94 ARG A C 1
ATOM 750 O O . ARG A 1 94 ? -7.773 0.142 -8.233 1.00 96.25 94 ARG A O 1
ATOM 757 N N . SER A 1 95 ? -9.405 -1.407 -8.307 1.00 97.12 95 SER A N 1
ATOM 758 C CA . SER A 1 95 ? -10.205 -0.826 -7.230 1.00 97.12 95 SER A CA 1
ATOM 759 C C . SER A 1 95 ? -9.463 -0.878 -5.896 1.00 97.12 95 SER A C 1
ATOM 761 O O . SER A 1 95 ? -9.424 0.133 -5.200 1.00 97.12 95 SER A O 1
ATOM 763 N N . TYR A 1 96 ? -8.795 -1.991 -5.575 1.00 98.06 96 TYR A N 1
ATOM 764 C CA . TYR A 1 96 ? -7.980 -2.094 -4.358 1.00 98.06 96 TYR A CA 1
ATOM 765 C C . TYR A 1 96 ? -6.812 -1.109 -4.351 1.00 98.06 96 TYR A C 1
ATOM 767 O O . TYR A 1 96 ? -6.619 -0.391 -3.374 1.00 98.06 96 TYR A O 1
ATOM 775 N N . VAL A 1 97 ? -6.076 -1.004 -5.460 1.00 97.56 97 VAL A N 1
ATOM 776 C CA . VAL A 1 97 ? -4.980 -0.034 -5.599 1.00 97.56 97 VAL A CA 1
ATOM 777 C C . VAL A 1 97 ? -5.500 1.401 -5.442 1.00 97.56 97 VAL A C 1
ATOM 779 O O . VAL A 1 97 ? -4.880 2.206 -4.753 1.00 97.56 97 VAL A O 1
ATOM 782 N N . SER A 1 98 ? -6.662 1.724 -6.018 1.00 97.00 98 SER A N 1
ATOM 783 C CA . SER A 1 98 ? -7.280 3.050 -5.883 1.00 97.00 98 SER A CA 1
ATOM 784 C C . SER A 1 98 ? -7.717 3.365 -4.449 1.00 97.00 98 SER A C 1
ATOM 786 O O . SER A 1 98 ? -7.608 4.511 -4.011 1.00 97.00 98 SER A O 1
ATOM 788 N N . GLU A 1 99 ? -8.232 2.376 -3.722 1.00 97.81 99 GLU A N 1
ATOM 789 C CA . GLU A 1 99 ? -8.639 2.529 -2.324 1.00 97.81 99 GLU A CA 1
ATOM 790 C C . GLU A 1 99 ? -7.417 2.747 -1.416 1.00 97.81 99 GLU A C 1
ATOM 792 O O . GLU A 1 99 ? -7.402 3.682 -0.614 1.00 97.81 99 GLU A O 1
ATOM 797 N N . LEU A 1 100 ? -6.348 1.966 -1.609 1.00 98.19 100 LEU A N 1
ATOM 798 C CA . LEU A 1 100 ? -5.086 2.117 -0.872 1.00 98.19 100 LEU A CA 1
ATOM 799 C C . LEU A 1 100 ? -4.371 3.429 -1.198 1.00 98.19 100 LEU A C 1
ATOM 801 O O . LEU A 1 100 ? -3.825 4.068 -0.299 1.00 98.19 100 LEU A O 1
ATOM 805 N N . TYR A 1 101 ? -4.430 3.877 -2.453 1.00 97.44 101 TYR A N 1
ATOM 806 C CA . TYR A 1 101 ? -3.937 5.194 -2.844 1.00 97.44 101 TYR A CA 1
ATOM 807 C C . TYR A 1 101 ? -4.624 6.304 -2.044 1.00 97.44 101 TYR A C 1
ATOM 809 O O . TYR A 1 101 ? -3.954 7.164 -1.469 1.00 97.44 101 TYR A O 1
ATOM 817 N N . LYS A 1 102 ? -5.959 6.260 -1.939 1.00 97.50 102 LYS A N 1
ATOM 818 C CA . LYS A 1 102 ? -6.718 7.226 -1.137 1.00 97.50 102 LYS A CA 1
ATOM 819 C C . LYS A 1 102 ? -6.321 7.167 0.340 1.00 97.50 102 LYS A C 1
ATOM 821 O O . LYS A 1 102 ? -6.039 8.210 0.925 1.00 97.50 102 LYS A O 1
ATOM 826 N N . ALA A 1 103 ? -6.217 5.968 0.914 1.00 97.56 103 ALA A N 1
ATOM 827 C CA . ALA A 1 103 ? -5.778 5.785 2.296 1.00 97.56 103 ALA A CA 1
ATOM 828 C C . ALA A 1 103 ? -4.373 6.358 2.547 1.00 97.56 103 ALA A C 1
ATOM 830 O O . ALA A 1 103 ? -4.145 7.020 3.559 1.00 97.56 103 ALA A O 1
ATOM 831 N N . ARG A 1 104 ? -3.442 6.181 1.600 1.00 97.19 104 ARG A N 1
ATOM 832 C CA . ARG A 1 104 ? -2.095 6.767 1.659 1.00 97.19 104 ARG A CA 1
ATOM 833 C C . ARG A 1 104 ? -2.127 8.287 1.611 1.00 97.19 104 ARG A C 1
ATOM 835 O O . ARG A 1 104 ? -1.394 8.930 2.359 1.00 97.19 104 ARG A O 1
ATOM 842 N N . VAL A 1 105 ? -2.953 8.873 0.746 1.00 96.44 105 VAL A N 1
ATOM 843 C CA . VAL A 1 105 ? -3.133 10.332 0.673 1.00 96.44 105 VAL A CA 1
ATOM 844 C C . VAL A 1 105 ? -3.686 10.873 1.994 1.00 96.44 105 VAL A C 1
ATOM 846 O O . VAL A 1 105 ? -3.167 11.856 2.522 1.00 96.44 105 VAL A O 1
ATOM 849 N N . ASP A 1 106 ? -4.69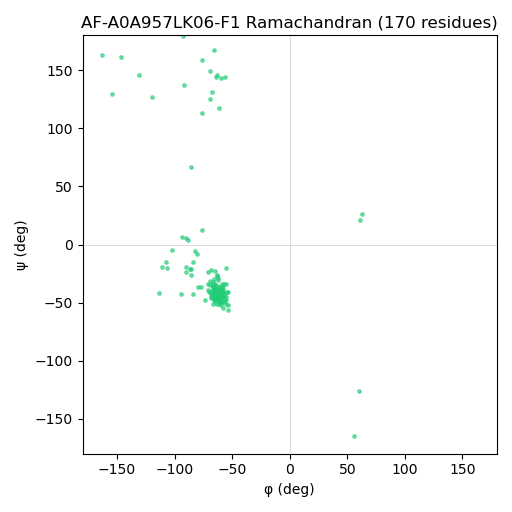3 10.216 2.564 1.00 97.25 106 ASP A N 1
ATOM 850 C CA . ASP A 1 106 ? -5.285 10.603 3.847 1.00 97.25 106 ASP A CA 1
ATOM 851 C C . ASP A 1 106 ? -4.281 10.473 5.007 1.00 97.25 106 ASP A C 1
ATOM 853 O O . ASP A 1 106 ? -4.172 11.377 5.842 1.00 97.25 106 ASP A O 1
ATOM 857 N N . TRP A 1 107 ? -3.478 9.406 5.010 1.00 97.38 107 TRP A N 1
ATOM 858 C CA . TRP A 1 107 ? -2.390 9.199 5.966 1.00 97.38 107 TRP A CA 1
ATOM 859 C C . TRP A 1 107 ? -1.309 10.283 5.870 1.00 97.38 107 TRP A C 1
ATOM 861 O O . TRP A 1 107 ? -0.917 10.852 6.894 1.00 97.38 107 TRP A O 1
ATOM 871 N N . ALA A 1 108 ? -0.881 10.636 4.653 1.00 95.19 108 ALA A N 1
ATOM 872 C CA . ALA A 1 108 ? 0.107 11.688 4.416 1.00 95.19 108 ALA A CA 1
ATOM 873 C C . ALA A 1 108 ? -0.389 13.061 4.905 1.00 95.19 108 ALA A C 1
ATOM 875 O O . ALA A 1 108 ? 0.365 13.796 5.542 1.00 95.19 108 ALA A O 1
ATOM 876 N N . HIS A 1 109 ? -1.678 13.362 4.718 1.00 95.44 109 HIS A N 1
ATOM 877 C CA . HIS A 1 109 ? -2.334 14.567 5.245 1.00 95.44 109 HIS A CA 1
ATOM 878 C C . HIS A 1 109 ? -2.652 14.511 6.747 1.00 95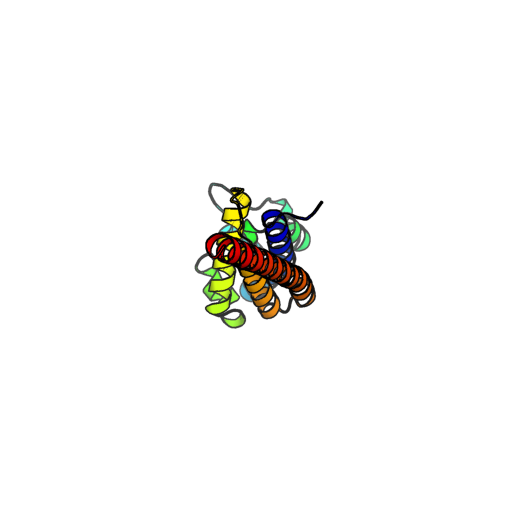.44 109 HIS A C 1
ATOM 880 O O . HIS A 1 109 ? -3.380 15.358 7.259 1.00 95.44 109 HIS A O 1
ATOM 886 N N . GLN A 1 110 ? -2.105 13.531 7.470 1.00 94.62 110 GLN A N 1
ATOM 887 C CA . GLN A 1 110 ? -2.239 13.390 8.916 1.00 94.62 110 GLN A CA 1
ATOM 888 C C . GLN A 1 110 ? -3.685 13.203 9.406 1.00 94.62 110 GLN A C 1
ATOM 890 O O . GLN A 1 110 ? -3.941 13.417 10.593 1.00 94.62 110 GLN A O 1
ATOM 895 N N . LYS A 1 111 ? -4.613 12.768 8.542 1.00 95.00 111 LYS A N 1
ATOM 896 C CA . LYS A 1 111 ? -6.015 12.564 8.927 1.00 95.00 111 LYS A CA 1
ATOM 897 C C . LYS A 1 111 ? -6.147 11.468 9.998 1.00 95.00 111 LYS A C 1
ATOM 899 O O . LYS A 1 111 ? -5.363 10.511 9.999 1.00 95.00 111 LYS A O 1
ATOM 904 N N . PRO A 1 112 ? -7.104 11.601 10.934 1.00 94.50 112 PRO A N 1
ATOM 905 C CA . PRO A 1 112 ? -7.404 10.539 11.885 1.00 94.50 112 PRO A CA 1
ATOM 906 C C . PRO A 1 112 ? -8.058 9.351 11.169 1.00 94.50 112 PRO A C 1
ATOM 908 O O . PRO A 1 112 ? -8.776 9.538 10.194 1.00 94.50 112 PRO A O 1
ATOM 911 N N . PHE A 1 113 ? -7.829 8.145 11.693 1.00 96.94 113 PHE A N 1
ATOM 912 C CA . PHE A 1 113 ? -8.463 6.912 11.222 1.00 96.94 113 PHE A CA 1
ATOM 913 C C . PHE A 1 113 ? -9.265 6.280 12.357 1.00 96.94 113 PHE A C 1
ATOM 915 O O . PHE A 1 113 ? -8.730 6.023 13.447 1.00 96.94 113 PHE A O 1
ATOM 922 N N . SER A 1 114 ? -10.536 5.993 12.099 1.00 96.44 114 SER A N 1
ATOM 923 C CA . SER A 1 114 ? -11.338 5.114 12.947 1.00 96.44 114 SER A CA 1
ATOM 924 C C . SER A 1 114 ? -10.811 3.670 12.909 1.00 96.44 114 SER A C 1
ATOM 926 O O . SER A 1 114 ? -9.952 3.321 12.096 1.00 96.44 114 SER A O 1
ATOM 928 N N . ILE A 1 115 ? -11.284 2.826 13.834 1.00 96.06 115 ILE A N 1
ATOM 929 C CA . ILE A 1 115 ? -10.902 1.403 13.863 1.00 96.06 115 ILE A CA 1
ATOM 930 C C . ILE A 1 115 ? -11.395 0.699 12.590 1.00 96.06 115 ILE A C 1
ATOM 932 O O . ILE A 1 115 ? -10.638 -0.063 11.996 1.00 96.06 115 ILE A O 1
ATOM 936 N N . ASP A 1 116 ? -12.616 1.016 12.153 1.00 96.38 116 ASP A N 1
ATOM 937 C CA . ASP A 1 116 ? -13.236 0.459 10.948 1.00 96.38 116 ASP A CA 1
ATOM 938 C C . ASP A 1 116 ? -12.478 0.859 9.673 1.00 96.38 116 ASP A C 1
ATOM 940 O O . ASP A 1 116 ? -12.100 -0.001 8.881 1.00 96.38 116 ASP A O 1
ATOM 944 N N . GLU A 1 117 ? -12.130 2.142 9.518 1.00 97.50 117 GLU A N 1
ATOM 945 C CA . GLU A 1 117 ? -11.337 2.604 8.370 1.00 97.50 117 GLU A CA 1
ATOM 946 C C . GLU A 1 117 ? -9.950 1.957 8.340 1.00 97.50 117 GLU A C 1
ATOM 948 O O . GLU A 1 117 ? -9.493 1.512 7.288 1.00 97.50 117 GLU A O 1
ATOM 953 N N . ALA A 1 118 ? -9.271 1.865 9.488 1.00 97.75 118 ALA A N 1
ATOM 954 C CA . ALA A 1 118 ? -7.972 1.202 9.561 1.00 97.75 118 ALA A CA 1
ATOM 955 C C . ALA A 1 118 ? -8.078 -0.294 9.221 1.00 97.75 118 ALA A C 1
ATOM 957 O O . ALA A 1 118 ? -7.204 -0.830 8.536 1.00 97.75 118 ALA A O 1
ATOM 958 N N . TYR A 1 119 ? -9.144 -0.965 9.672 1.00 98.00 119 TYR A N 1
ATOM 959 C CA . TYR A 1 119 ? -9.407 -2.365 9.345 1.00 98.00 119 TYR A CA 1
ATOM 960 C C . TYR A 1 119 ? -9.670 -2.536 7.850 1.00 98.00 119 TYR A C 1
ATOM 962 O O . TYR A 1 119 ? -9.079 -3.412 7.220 1.00 98.00 119 TYR A O 1
ATOM 970 N N . ARG A 1 120 ? -10.486 -1.657 7.262 1.00 97.69 120 ARG A N 1
ATOM 971 C CA . ARG A 1 120 ? -10.793 -1.652 5.832 1.00 97.69 120 ARG A CA 1
ATOM 972 C C . ARG A 1 120 ? -9.529 -1.516 4.986 1.00 97.69 120 ARG A C 1
ATOM 974 O O . ARG A 1 120 ? -9.345 -2.281 4.044 1.00 97.69 120 ARG A O 1
ATOM 981 N N . VAL A 1 121 ? -8.629 -0.605 5.359 1.00 98.38 121 VAL A N 1
ATOM 982 C CA . VAL A 1 121 ? -7.325 -0.449 4.696 1.00 98.38 121 VAL A CA 1
ATOM 983 C C . VAL A 1 121 ? -6.496 -1.731 4.796 1.00 98.38 121 VAL A C 1
ATOM 985 O O . VAL A 1 121 ? -5.936 -2.166 3.791 1.00 98.38 121 VAL A O 1
ATOM 988 N N . ALA A 1 122 ? -6.445 -2.361 5.973 1.00 98.38 122 ALA A N 1
ATOM 989 C CA . ALA A 1 122 ? -5.707 -3.607 6.174 1.00 98.38 122 ALA A CA 1
ATOM 990 C C . ALA A 1 122 ? -6.296 -4.782 5.369 1.00 98.38 122 ALA A C 1
ATOM 992 O O . ALA A 1 122 ? -5.545 -5.514 4.729 1.00 98.38 122 ALA A O 1
ATOM 993 N N . ASP A 1 123 ? -7.622 -4.949 5.324 1.00 98.31 123 ASP A N 1
ATOM 994 C CA . ASP A 1 123 ? -8.257 -6.011 4.529 1.00 98.31 123 ASP A CA 1
ATOM 995 C C . ASP A 1 123 ? -8.032 -5.807 3.024 1.00 98.31 123 ASP A C 1
ATOM 997 O O . ASP A 1 123 ? -7.643 -6.741 2.320 1.00 98.31 123 ASP A O 1
ATOM 1001 N N . THR A 1 124 ? -8.203 -4.578 2.528 1.00 98.50 124 THR A N 1
ATOM 1002 C CA . THR A 1 124 ? -7.944 -4.249 1.121 1.00 98.50 124 THR A CA 1
ATOM 1003 C C . THR A 1 124 ? -6.475 -4.483 0.753 1.00 98.50 124 THR A C 1
ATOM 1005 O O . THR A 1 124 ? -6.187 -5.054 -0.302 1.00 98.50 124 THR A O 1
ATOM 1008 N N . ALA A 1 125 ? -5.539 -4.110 1.631 1.00 98.50 125 ALA A N 1
ATOM 1009 C CA . ALA A 1 125 ? -4.113 -4.374 1.457 1.00 98.50 125 ALA A CA 1
ATOM 1010 C C . ALA A 1 125 ? -3.809 -5.875 1.397 1.00 98.50 125 ALA A C 1
ATOM 1012 O O . ALA A 1 125 ? -3.157 -6.318 0.454 1.00 98.50 125 ALA A O 1
ATOM 1013 N N . ARG A 1 126 ? -4.332 -6.667 2.341 1.00 98.31 126 ARG A N 1
ATOM 1014 C CA . ARG A 1 126 ? -4.166 -8.128 2.363 1.00 98.31 126 ARG A CA 1
ATOM 1015 C C . ARG A 1 126 ? -4.636 -8.765 1.054 1.00 98.31 126 ARG A C 1
ATOM 1017 O O . ARG A 1 126 ? -3.893 -9.531 0.449 1.00 98.31 126 ARG A O 1
ATOM 1024 N N . ARG A 1 127 ? -5.828 -8.398 0.569 1.00 98.12 127 ARG A N 1
ATOM 1025 C CA . ARG A 1 127 ? -6.377 -8.919 -0.697 1.00 98.12 127 ARG A CA 1
ATOM 1026 C C . ARG A 1 127 ? -5.499 -8.573 -1.896 1.00 98.12 127 ARG A C 1
ATOM 1028 O O . ARG A 1 127 ? -5.281 -9.422 -2.753 1.00 98.12 127 ARG A O 1
ATOM 1035 N N . LEU A 1 128 ? -4.981 -7.345 -1.967 1.00 98.25 128 LEU A N 1
ATOM 1036 C CA . LEU A 1 128 ? -4.063 -6.957 -3.040 1.00 98.25 128 LEU A CA 1
ATOM 1037 C C . LEU A 1 128 ? -2.749 -7.752 -2.976 1.00 98.25 128 LEU A C 1
ATOM 1039 O O . LEU A 1 128 ? -2.268 -8.213 -4.010 1.00 98.25 128 LEU A O 1
ATOM 1043 N N . LEU A 1 129 ? -2.189 -7.928 -1.777 1.00 98.19 129 LEU A N 1
ATOM 1044 C CA . LEU A 1 129 ? -0.958 -8.688 -1.549 1.00 98.19 129 LEU A CA 1
ATOM 1045 C C . LEU A 1 129 ? -1.114 -10.159 -1.965 1.00 98.19 129 LEU A C 1
ATOM 1047 O O . LEU A 1 129 ? -0.244 -10.708 -2.642 1.00 98.19 129 LEU A O 1
ATOM 1051 N N . GLU A 1 130 ? -2.259 -10.771 -1.663 1.00 97.50 130 GLU A N 1
ATOM 1052 C CA . GLU A 1 130 ? -2.613 -12.116 -2.131 1.00 97.50 130 GLU A CA 1
ATOM 1053 C C . GLU A 1 130 ? -2.663 -12.195 -3.666 1.00 97.50 130 GLU A C 1
ATOM 1055 O O . GLU A 1 130 ? -2.094 -13.117 -4.255 1.00 97.50 130 GLU A O 1
ATOM 1060 N N . MET A 1 131 ? -3.257 -11.199 -4.336 1.00 97.06 131 MET A N 1
ATOM 1061 C CA . MET A 1 131 ? -3.335 -11.154 -5.806 1.00 97.06 131 MET A CA 1
ATOM 1062 C C . MET A 1 131 ? -1.960 -11.076 -6.486 1.00 97.06 131 MET A C 1
ATOM 1064 O O . MET A 1 131 ? -1.798 -11.585 -7.594 1.00 97.06 131 MET A O 1
ATOM 1068 N N . ILE A 1 132 ? -0.962 -10.465 -5.840 1.00 96.56 132 ILE A N 1
ATOM 1069 C CA . ILE A 1 132 ? 0.420 -10.401 -6.351 1.00 96.56 132 ILE A CA 1
ATOM 1070 C C . ILE A 1 132 ? 1.320 -11.528 -5.819 1.00 96.56 132 ILE A C 1
ATOM 1072 O O . ILE A 1 132 ? 2.519 -11.532 -6.104 1.00 96.56 132 ILE A O 1
ATOM 1076 N N . SER A 1 133 ? 0.751 -12.491 -5.082 1.00 95.69 133 SER A N 1
ATOM 1077 C CA . SER A 1 133 ? 1.456 -13.617 -4.451 1.00 95.69 133 SER A CA 1
ATOM 1078 C C . SER A 1 133 ? 2.487 -13.213 -3.381 1.00 95.69 133 SER A C 1
ATOM 1080 O O . SER A 1 133 ? 3.418 -13.968 -3.100 1.00 95.69 133 SER A O 1
ATOM 1082 N N . ALA A 1 134 ? 2.309 -12.054 -2.744 1.00 96.62 134 ALA A N 1
ATOM 1083 C CA . ALA A 1 134 ? 3.131 -11.559 -1.637 1.00 96.62 134 ALA A CA 1
ATOM 1084 C C . ALA A 1 134 ? 2.632 -12.119 -0.293 1.00 96.62 134 ALA A C 1
ATOM 1086 O O . ALA A 1 134 ? 2.077 -11.408 0.544 1.00 96.62 134 ALA A O 1
ATOM 1087 N N . SER A 1 135 ? 2.763 -13.440 -0.119 1.00 95.31 135 SER A N 1
ATOM 1088 C CA . SER A 1 135 ? 2.135 -14.168 1.000 1.00 95.31 135 SER A CA 1
ATOM 1089 C C . SER A 1 135 ? 2.682 -13.755 2.369 1.00 95.31 135 SER A C 1
ATOM 1091 O O . SER A 1 135 ? 1.941 -13.727 3.345 1.00 95.31 135 SER A O 1
ATOM 1093 N N . LYS A 1 136 ? 3.974 -13.415 2.445 1.00 96.81 136 LYS A N 1
ATOM 1094 C CA . LYS A 1 136 ? 4.610 -12.995 3.696 1.00 96.81 136 LYS A CA 1
ATOM 1095 C C . LYS A 1 136 ? 4.041 -11.657 4.168 1.00 96.81 136 LYS A C 1
ATOM 1097 O O . LYS A 1 136 ? 3.601 -11.535 5.304 1.00 96.81 136 LYS A O 1
ATOM 1102 N N . GLU A 1 137 ? 4.018 -10.670 3.284 1.00 97.44 137 GLU A N 1
ATOM 1103 C CA . GLU A 1 137 ? 3.503 -9.335 3.567 1.00 97.44 137 GLU A CA 1
ATOM 1104 C C . GLU A 1 137 ? 1.990 -9.376 3.822 1.00 97.44 137 GLU A C 1
ATOM 1106 O O . GLU A 1 137 ? 1.493 -8.643 4.677 1.00 97.44 137 GLU A O 1
ATOM 1111 N N . ALA A 1 138 ? 1.258 -10.255 3.126 1.00 97.88 138 ALA A N 1
ATOM 1112 C CA . ALA A 1 138 ? -0.167 -10.477 3.364 1.00 97.88 138 ALA A CA 1
ATOM 1113 C C . ALA A 1 138 ? -0.442 -10.963 4.795 1.00 97.88 138 ALA A C 1
ATOM 1115 O O . ALA A 1 138 ? -1.366 -10.455 5.433 1.00 97.88 138 ALA A O 1
ATOM 1116 N N . GLU A 1 139 ? 0.369 -11.889 5.315 1.00 97.75 139 GLU A N 1
ATOM 1117 C CA . GLU A 1 139 ? 0.244 -12.386 6.690 1.00 97.75 139 GLU A CA 1
ATOM 1118 C C . GLU A 1 139 ? 0.526 -11.276 7.713 1.00 97.75 139 GLU A C 1
ATOM 1120 O O . GLU A 1 139 ? -0.264 -11.057 8.630 1.00 97.75 139 GLU A O 1
ATOM 1125 N N . GLU A 1 140 ? 1.586 -10.490 7.512 1.00 97.38 140 GLU A N 1
ATOM 1126 C CA . GLU A 1 140 ? 1.912 -9.364 8.400 1.00 97.38 140 GLU A CA 1
ATOM 1127 C C . GLU A 1 140 ? 0.784 -8.315 8.445 1.00 97.38 140 GLU A C 1
ATOM 1129 O O . GLU A 1 140 ? 0.442 -7.780 9.504 1.00 97.38 140 GLU A O 1
ATOM 1134 N N . VAL A 1 141 ? 0.153 -8.032 7.303 1.00 97.88 141 VAL A N 1
ATOM 1135 C CA . VAL A 1 141 ? -1.020 -7.148 7.241 1.00 97.88 141 VAL A CA 1
ATOM 1136 C C . VAL A 1 141 ? -2.248 -7.799 7.895 1.00 97.88 141 VAL A C 1
ATOM 1138 O O . VAL A 1 141 ? -3.035 -7.109 8.551 1.00 97.88 141 VAL A O 1
ATOM 1141 N N . ASN A 1 142 ? -2.407 -9.118 7.782 1.00 97.88 142 ASN A N 1
ATOM 1142 C CA . ASN A 1 142 ? -3.494 -9.868 8.411 1.00 97.88 142 ASN A CA 1
ATOM 1143 C C . ASN A 1 142 ? -3.420 -9.840 9.949 1.00 97.88 142 ASN A C 1
ATOM 1145 O O . ASN A 1 142 ? -4.449 -9.723 10.623 1.00 97.88 142 ASN A O 1
ATOM 1149 N N . GLU A 1 143 ? -2.219 -9.863 10.529 1.00 97.75 143 GLU A N 1
ATOM 1150 C CA . GLU A 1 143 ? -2.023 -9.686 11.974 1.00 97.75 143 GLU A CA 1
ATOM 1151 C C . GLU A 1 143 ? -2.515 -8.308 12.451 1.00 97.75 143 GLU A C 1
ATOM 1153 O O . GLU A 1 143 ? -3.177 -8.187 13.495 1.00 97.75 143 GLU A O 1
ATOM 1158 N N . ILE A 1 144 ? -2.253 -7.260 11.661 1.00 97.19 144 ILE A N 1
ATOM 1159 C CA . ILE A 1 144 ? -2.744 -5.902 11.929 1.00 97.19 144 ILE A CA 1
ATOM 1160 C C . ILE A 1 144 ? -4.275 -5.868 11.846 1.00 97.19 144 ILE A C 1
ATOM 1162 O O . ILE A 1 144 ? -4.920 -5.340 12.758 1.00 97.19 144 ILE A O 1
ATOM 1166 N N . ALA A 1 145 ? -4.861 -6.463 10.803 1.00 97.12 145 ALA A N 1
ATOM 1167 C CA . ALA A 1 145 ? -6.311 -6.543 10.624 1.00 97.12 145 ALA A CA 1
ATOM 1168 C C . ALA A 1 145 ? -6.993 -7.279 11.792 1.00 97.12 145 ALA A C 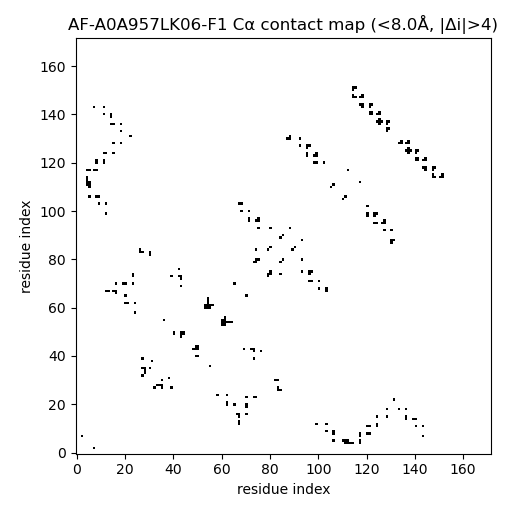1
ATOM 1170 O O . ALA A 1 145 ? -7.957 -6.781 12.374 1.00 97.12 145 ALA A O 1
ATOM 1171 N N . THR A 1 146 ? -6.441 -8.422 12.204 1.00 97.19 146 THR A N 1
ATOM 1172 C CA . THR A 1 146 ? -6.942 -9.216 13.337 1.00 97.19 146 THR A CA 1
ATOM 1173 C C . THR A 1 146 ? -6.881 -8.432 14.646 1.00 97.19 146 THR A C 1
ATOM 1175 O O . THR A 1 146 ? -7.808 -8.475 15.457 1.00 97.19 146 THR A O 1
ATOM 1178 N N . THR A 1 147 ? -5.805 -7.673 14.856 1.00 96.31 147 THR A N 1
ATOM 1179 C CA . THR A 1 147 ? -5.666 -6.803 16.028 1.00 96.31 147 THR A CA 1
ATOM 1180 C C . THR A 1 147 ? -6.738 -5.713 16.047 1.00 96.31 147 THR A C 1
ATOM 1182 O O . THR A 1 147 ? -7.327 -5.456 17.097 1.00 96.31 147 THR A O 1
ATOM 1185 N N . LEU A 1 148 ? -7.024 -5.093 14.899 1.00 96.06 148 LEU A N 1
ATOM 1186 C CA . LEU A 1 148 ? -8.060 -4.065 14.772 1.00 96.06 148 LEU A CA 1
ATOM 1187 C C . LEU A 1 148 ? -9.460 -4.623 15.057 1.00 96.06 148 LEU A C 1
ATOM 1189 O O . LEU A 1 148 ? -10.206 -4.001 15.810 1.00 96.06 148 LEU A O 1
ATOM 1193 N N . LEU A 1 149 ? -9.779 -5.825 14.565 1.00 95.88 149 LEU A N 1
ATOM 1194 C CA . LEU A 1 149 ? -11.047 -6.499 14.872 1.00 95.88 149 LEU A CA 1
ATOM 1195 C C . LEU A 1 149 ? -11.215 -6.769 16.370 1.00 95.88 149 LEU A C 1
ATOM 1197 O O . LEU A 1 149 ? -12.268 -6.491 16.938 1.00 95.88 149 LEU A O 1
ATOM 1201 N N . ARG A 1 150 ? -10.164 -7.252 17.045 1.00 95.12 150 ARG A N 1
ATOM 1202 C CA . ARG A 1 150 ? -10.198 -7.452 18.505 1.00 95.12 150 ARG A CA 1
ATOM 1203 C C . ARG A 1 150 ? -10.476 -6.140 19.241 1.00 95.12 150 ARG A C 1
ATOM 1205 O O . ARG A 1 150 ? -11.329 -6.100 20.121 1.00 95.12 150 ARG A O 1
ATOM 1212 N N . MET A 1 151 ? -9.806 -5.058 18.839 1.00 94.00 151 MET A N 1
ATOM 1213 C CA . MET A 1 151 ? -10.030 -3.729 19.416 1.00 94.00 151 MET A CA 1
ATOM 1214 C C . MET A 1 151 ? -11.461 -3.227 19.190 1.00 94.00 151 MET A C 1
ATOM 1216 O O . MET A 1 151 ? -12.029 -2.597 20.084 1.00 94.00 151 MET A O 1
ATOM 1220 N N . GLN A 1 152 ? -12.039 -3.498 18.018 1.00 93.38 152 GLN A N 1
ATOM 1221 C CA . GLN A 1 152 ? -13.421 -3.150 17.708 1.00 93.38 152 GLN A CA 1
ATOM 1222 C C . GLN A 1 152 ? -14.398 -3.886 18.629 1.00 93.38 152 GLN A C 1
ATOM 1224 O O . GLN A 1 152 ? -15.212 -3.238 19.286 1.00 93.38 152 GLN A O 1
ATOM 1229 N N . PHE A 1 153 ? -14.266 -5.208 18.755 1.00 94.06 153 PHE A N 1
ATOM 1230 C CA . PHE A 1 153 ? -15.131 -6.000 19.631 1.00 94.06 153 PHE A CA 1
ATOM 1231 C C . PHE A 1 153 ? -15.012 -5.589 21.101 1.00 94.06 153 PHE A C 1
ATOM 1233 O O . PHE A 1 153 ? -16.023 -5.468 21.793 1.00 94.06 153 PHE A O 1
ATOM 1240 N N . ASP A 1 154 ? -13.803 -5.288 21.581 1.00 93.50 154 ASP A N 1
ATOM 1241 C CA . ASP A 1 154 ? -13.603 -4.784 22.942 1.00 93.50 154 ASP A CA 1
ATOM 1242 C C . ASP A 1 154 ? -14.281 -3.422 23.163 1.00 93.50 154 ASP A C 1
ATOM 1244 O O . ASP A 1 154 ? -14.828 -3.155 24.240 1.00 93.50 154 ASP A O 1
ATOM 1248 N N . ALA A 1 155 ? -14.245 -2.539 22.160 1.00 90.50 155 ALA A N 1
ATOM 1249 C CA . ALA A 1 155 ? -14.902 -1.237 22.216 1.00 90.50 155 ALA A CA 1
ATOM 1250 C C . ALA A 1 155 ? -16.433 -1.377 22.230 1.00 90.50 155 ALA A C 1
ATOM 1252 O O . ALA A 1 155 ? -17.103 -0.729 23.041 1.00 90.50 155 ALA A O 1
ATOM 1253 N N . GLU A 1 156 ? -16.981 -2.256 21.393 1.00 92.00 156 GLU A N 1
ATOM 1254 C CA . GLU A 1 156 ? -18.412 -2.563 21.335 1.00 92.00 156 GLU A CA 1
ATOM 1255 C C . GLU A 1 156 ? -18.907 -3.209 22.634 1.00 92.00 156 GLU A C 1
ATOM 1257 O O . GLU A 1 156 ? -19.897 -2.752 23.208 1.00 92.00 156 GLU A O 1
ATOM 1262 N N . ALA A 1 157 ? -18.172 -4.180 23.183 1.00 92.94 157 ALA A N 1
ATOM 1263 C CA . ALA A 1 157 ? -18.504 -4.819 24.455 1.00 92.94 157 ALA A CA 1
ATOM 1264 C C . ALA A 1 157 ? -18.516 -3.817 25.622 1.00 92.94 157 ALA A C 1
ATOM 1266 O O . ALA A 1 157 ? -19.399 -3.857 26.484 1.00 92.94 157 ALA A O 1
ATOM 1267 N N . LYS A 1 158 ? -17.561 -2.876 25.656 1.00 91.25 158 LYS A N 1
ATOM 1268 C CA . LYS A 1 158 ? -17.548 -1.788 26.649 1.00 91.25 158 LYS A CA 1
ATOM 1269 C C . LYS A 1 158 ? -18.733 -0.843 26.473 1.00 91.25 158 LYS A C 1
ATOM 1271 O O . LYS A 1 158 ? -19.302 -0.409 27.472 1.00 91.25 158 LYS A O 1
ATOM 1276 N N . LYS A 1 159 ? -19.105 -0.522 25.232 1.00 90.81 159 LYS A N 1
ATOM 1277 C CA . LYS A 1 159 ? -20.264 0.328 24.935 1.00 90.81 159 LYS A CA 1
ATOM 1278 C C . LYS A 1 159 ? -21.565 -0.343 25.380 1.00 90.81 159 LYS A C 1
ATOM 1280 O O . LYS A 1 159 ? -22.337 0.289 26.092 1.00 90.81 159 LYS A O 1
ATOM 1285 N N . ALA A 1 160 ? -21.755 -1.622 25.059 1.00 90.88 160 ALA A N 1
ATOM 1286 C CA . ALA A 1 160 ? -22.927 -2.397 25.467 1.00 90.88 160 ALA A CA 1
ATOM 1287 C C . ALA A 1 160 ? -23.073 -2.475 26.996 1.00 90.88 160 ALA A C 1
ATOM 1289 O O . ALA A 1 160 ? -24.156 -2.245 27.527 1.00 90.88 160 ALA A O 1
ATOM 1290 N N . LYS A 1 161 ? -21.971 -2.712 27.724 1.00 90.44 161 LYS A N 1
ATOM 1291 C CA . LYS A 1 161 ? -21.980 -2.712 29.199 1.00 90.44 161 LYS A CA 1
ATOM 1292 C C . LYS A 1 161 ? -22.410 -1.372 29.792 1.00 90.44 161 LYS A C 1
ATOM 1294 O O . LYS A 1 161 ? -23.121 -1.369 30.788 1.00 90.44 161 LYS A O 1
ATOM 1299 N N . LYS A 1 162 ? -21.976 -0.251 29.204 1.00 86.94 162 LYS A N 1
ATOM 1300 C CA . LYS A 1 162 ? -22.373 1.087 29.665 1.00 86.94 162 LYS A CA 1
ATOM 1301 C C . LYS A 1 162 ? -23.862 1.335 29.448 1.00 86.94 162 LYS A C 1
ATOM 1303 O O . LYS A 1 162 ? -24.517 1.763 30.383 1.00 86.94 162 LYS A O 1
ATOM 1308 N N . VAL A 1 163 ? -24.387 1.009 28.265 1.00 88.88 163 VAL A N 1
ATOM 1309 C CA . VAL A 1 163 ? -25.822 1.153 27.956 1.00 88.88 163 VAL A CA 1
ATOM 1310 C C . VAL A 1 163 ? -26.672 0.357 28.949 1.00 88.88 163 VAL A C 1
ATOM 1312 O O . VAL A 1 163 ? -27.528 0.933 29.607 1.00 88.88 163 VAL A O 1
ATOM 1315 N N . ALA A 1 164 ? -26.332 -0.915 29.177 1.00 85.00 164 ALA A N 1
ATOM 1316 C CA . ALA A 1 164 ? -27.046 -1.762 30.133 1.00 85.00 164 ALA A CA 1
ATOM 1317 C C . ALA A 1 164 ? -26.961 -1.268 31.594 1.00 85.00 164 ALA A C 1
ATOM 1319 O O . ALA A 1 164 ? -27.817 -1.597 32.412 1.00 85.00 164 ALA A O 1
ATOM 1320 N N . GLN A 1 165 ? -25.913 -0.521 31.960 1.00 83.25 165 GLN A N 1
ATOM 1321 C CA . GLN A 1 165 ? -25.805 0.110 33.280 1.00 83.25 165 GLN A CA 1
ATOM 1322 C C . GLN A 1 165 ? -26.668 1.368 33.389 1.00 83.25 165 GLN A C 1
ATOM 1324 O O . GLN A 1 165 ? -27.222 1.614 34.455 1.00 83.25 165 GLN A O 1
ATOM 1329 N N . THR A 1 166 ? -26.774 2.152 32.315 1.00 80.31 166 THR A N 1
ATOM 1330 C CA . THR A 1 166 ? -27.621 3.348 32.268 1.00 80.31 166 THR A CA 1
ATOM 1331 C C . THR A 1 166 ? -29.100 2.974 32.306 1.00 80.31 166 THR A C 1
ATOM 1333 O O . THR A 1 166 ? -29.820 3.507 33.138 1.00 80.31 166 THR A O 1
ATOM 1336 N N . GLU A 1 167 ? -29.526 1.982 31.519 1.00 78.25 167 GLU A N 1
ATOM 1337 C CA . GLU A 1 167 ? -30.912 1.480 31.518 1.00 78.25 167 GLU A CA 1
ATOM 1338 C C . GLU A 1 167 ? -31.335 0.980 32.910 1.00 78.25 167 GLU A C 1
ATOM 1340 O O . GLU A 1 167 ? -32.374 1.371 33.430 1.00 78.25 167 GLU A O 1
ATOM 1345 N N . LYS A 1 168 ? -30.470 0.213 33.589 1.00 72.69 168 LYS A N 1
ATOM 1346 C CA . LYS A 1 168 ? -30.723 -0.241 34.969 1.00 72.69 168 LYS A CA 1
ATOM 1347 C C . LYS A 1 168 ? -30.778 0.878 36.009 1.00 72.69 168 LYS A C 1
ATOM 1349 O O . LYS A 1 168 ? -31.309 0.647 37.087 1.00 72.69 168 LYS A O 1
ATOM 1354 N N . ALA A 1 169 ? -30.168 2.031 35.746 1.00 68.19 169 ALA A N 1
ATOM 1355 C CA . ALA A 1 169 ? -30.194 3.175 36.654 1.00 68.19 169 ALA A CA 1
ATOM 1356 C C . ALA A 1 169 ? -31.425 4.069 36.434 1.00 68.19 169 ALA A C 1
ATOM 1358 O O . ALA A 1 169 ? -31.782 4.814 37.335 1.00 68.19 169 ALA A O 1
ATOM 1359 N N . GLU A 1 170 ? -32.054 4.001 35.258 1.00 67.44 170 GLU A N 1
ATOM 1360 C CA . GLU A 1 170 ? -33.304 4.706 34.939 1.00 67.44 170 GLU A CA 1
ATOM 1361 C C . GLU A 1 170 ? -34.552 3.915 35.377 1.00 67.44 170 GLU A C 1
ATOM 1363 O O . GLU A 1 170 ? -35.617 4.498 35.566 1.00 67.44 170 GLU A O 1
ATOM 1368 N N . GLU A 1 171 ? -34.423 2.598 35.569 1.00 61.75 171 GLU A N 1
ATOM 1369 C CA . GLU A 1 171 ? -35.479 1.716 36.096 1.00 61.75 171 GLU A CA 1
ATOM 1370 C C . GLU A 1 171 ? -35.601 1.717 37.638 1.00 61.75 171 GLU A C 1
ATOM 1372 O O . GLU A 1 171 ? -36.518 1.085 38.171 1.00 61.75 171 GLU A O 1
ATOM 1377 N N . VAL A 1 172 ? -34.697 2.398 38.358 1.00 53.94 172 VAL A N 1
ATOM 1378 C CA . VAL A 1 172 ? -34.640 2.480 39.837 1.00 53.94 172 VAL A CA 1
ATOM 1379 C C . VAL A 1 172 ? -34.998 3.882 40.309 1.00 53.94 172 VAL A C 1
ATOM 1381 O O . VAL A 1 172 ? -35.771 3.977 41.289 1.00 53.94 172 VAL A O 1
#

Foldseek 3Di:
DDDALLVLLVLLLVLLLLLLLVLLLVLLCVQVPPCSVVVLQVLQDDPVDGDDPQLVPDSVSVSVRDHSQSSLSCCQDPPNVVRRPCVQCNPLLNVLSVLSNVSVVCSVVVHHDDLVRSLVNLVSSLVNCVSSVVNVSSVVSVVSNVVSVVVVVVVVVVVVVVVVVVVVVVVD

Secondary structure (DSSP, 8-state):
-PPPHHHHHHHHHHHHHHHHHHHHHHHHHHHHGGGHHHHHHHHH-BTTB---GGGGG-HHHHHHH--HHHHHHHHHSTTHIIIIIHHHHHHHHHHHHHHHHHHHHHHHTT----HHHHHHHHHHHHHHHHHTT-HHHHHHHHHHHHHHHHHHHHHHHHHHHHHHHHHHHH--

Sequence (172 aa):
MALSNKERVGRVIDRVTEALVPFIIREYRKVHGKRYMDVIEQTLDTNAYGLPAAAKASDEALAKTLDAQSSFNLMLRHPQWRDIFQDKLGHIGRSYVSELYKARVDWAHQKPFSIDEAYRVADTARRLLEMISASKEAEEVNEIATTLLRMQFDAEAKKAKKVAQTEKAEEV

Solvent-accessible surface area (backbone atoms only — not comparable to full-atom values): 9418 Å² total; per-residue (Å²): 131,84,80,52,47,52,58,51,43,50,53,42,50,50,45,50,33,67,54,44,44,62,50,49,56,52,42,41,35,72,73,49,49,92,49,24,63,62,51,52,36,63,66,53,50,49,101,90,41,67,71,58,76,68,30,74,75,39,74,67,40,32,50,74,66,56,44,59,69,56,50,46,48,59,48,70,38,85,68,45,30,70,76,62,38,33,92,77,43,41,73,65,43,52,52,39,51,53,52,51,44,51,52,50,53,40,52,73,70,66,50,87,49,52,63,66,56,34,28,51,52,23,51,44,47,24,56,48,26,52,71,72,66,34,59,69,51,20,49,59,25,45,54,52,28,53,50,35,51,53,52,48,52,55,50,50,54,53,50,53,54,51,51,58,51,52,56,59,60,74,77,106

Mean predicted aligned error: 5.01 Å